Protein AF-V6Z683-F1 (afdb_monomer_lite)

Secondary structure (DSSP, 8-state):
----PPP----PBPHHHHHHHHHHHTTSTT--EEE-GGGBSS-HHHHHHHHHHTT--EEEETTEEEE-

Structure (mmCIF, N/CA/C/O backbone):
data_AF-V6Z683-F1
#
_entry.id   AF-V6Z683-F1
#
loop_
_atom_site.group_PDB
_atom_site.id
_atom_site.type_symbol
_atom_site.label_atom_id
_atom_site.label_alt_id
_atom_site.label_comp_id
_atom_site.label_asym_id
_atom_site.label_entity_id
_atom_site.label_seq_id
_atom_site.pdbx_PDB_ins_code
_atom_site.Cartn_x
_atom_site.Cartn_y
_atom_site.Cartn_z
_atom_site.occupancy
_atom_site.B_iso_or_equiv
_atom_site.auth_seq_id
_atom_site.auth_comp_id
_atom_site.auth_asym_id
_atom_site.auth_atom_id
_atom_site.pdbx_PDB_model_num
ATOM 1 N N . MET A 1 1 ? -12.976 21.544 -34.204 1.00 38.38 1 MET A N 1
ATOM 2 C CA . MET A 1 1 ? -12.647 21.386 -32.771 1.00 38.38 1 MET A CA 1
ATOM 3 C C . MET A 1 1 ? -12.239 19.942 -32.548 1.00 38.38 1 MET A C 1
ATOM 5 O O . MET A 1 1 ? -13.081 19.059 -32.663 1.00 38.38 1 MET A O 1
ATOM 9 N N . SER A 1 2 ? -10.946 19.688 -32.362 1.00 43.75 2 SER A N 1
ATOM 10 C CA . SER A 1 2 ? -10.414 18.336 -32.191 1.00 43.75 2 SER A CA 1
ATOM 11 C C . SER A 1 2 ? -10.971 17.715 -30.909 1.00 43.75 2 SER A C 1
ATOM 13 O O . SER A 1 2 ? -10.639 18.160 -29.814 1.00 43.75 2 SER A O 1
ATOM 15 N N . LYS A 1 3 ? -11.820 16.688 -31.040 1.00 52.25 3 LYS A N 1
ATOM 16 C CA . LYS A 1 3 ? -12.156 15.774 -29.942 1.00 52.25 3 LYS A CA 1
ATOM 17 C C . LYS A 1 3 ? -10.907 14.940 -29.646 1.00 52.25 3 LYS A C 1
ATOM 19 O O . LYS A 1 3 ? -10.728 13.860 -30.204 1.00 52.25 3 LYS A O 1
ATOM 24 N N . LEU A 1 4 ? -10.015 15.476 -28.817 1.00 54.03 4 LEU A N 1
ATOM 25 C CA . LEU A 1 4 ? -8.957 14.708 -28.166 1.00 54.03 4 LEU A CA 1
ATOM 26 C C . LEU A 1 4 ? -9.648 13.701 -27.243 1.00 54.03 4 LEU A C 1
ATOM 28 O O . LEU A 1 4 ? -9.987 14.009 -26.106 1.00 54.03 4 LEU A O 1
ATOM 32 N N . SER A 1 5 ? -9.930 12.513 -27.775 1.00 57.94 5 SER A N 1
ATOM 33 C CA . SER A 1 5 ? -10.291 11.369 -26.944 1.00 57.94 5 SER A CA 1
ATOM 34 C C . SER A 1 5 ? -9.078 11.092 -26.057 1.00 57.94 5 SER A C 1
ATOM 36 O O . SER A 1 5 ? -7.990 10.903 -26.616 1.00 57.94 5 SER A O 1
ATOM 38 N N . PRO A 1 6 ? -9.192 11.113 -24.718 1.00 52.06 6 PRO A N 1
ATOM 39 C CA . PRO A 1 6 ? -8.066 10.728 -23.890 1.00 52.06 6 PRO A CA 1
ATOM 40 C C . PRO A 1 6 ? -7.734 9.279 -24.250 1.00 52.06 6 PRO A C 1
ATOM 42 O O . PRO A 1 6 ? -8.583 8.391 -24.164 1.00 52.06 6 PRO A O 1
ATOM 45 N N . LYS A 1 7 ? -6.506 9.049 -24.732 1.00 53.41 7 LYS A N 1
ATOM 46 C CA . LYS A 1 7 ? -5.942 7.698 -24.800 1.00 53.41 7 LYS A CA 1
ATOM 47 C C . LYS A 1 7 ? -6.123 7.069 -23.414 1.00 53.41 7 LYS A C 1
ATOM 49 O O . LYS A 1 7 ? -5.949 7.790 -22.432 1.00 53.41 7 LYS A O 1
ATOM 54 N N . PRO A 1 8 ? -6.428 5.767 -23.307 1.00 46.44 8 PRO A N 1
ATOM 55 C CA . PRO A 1 8 ? -6.361 5.086 -22.027 1.00 46.44 8 PRO A CA 1
ATOM 56 C C . PRO A 1 8 ? -4.888 5.090 -21.621 1.00 46.44 8 PRO A C 1
ATOM 58 O O . PRO A 1 8 ? -4.103 4.255 -22.064 1.00 46.44 8 PRO A O 1
ATOM 61 N N . THR A 1 9 ? -4.460 6.102 -20.873 1.00 54.94 9 THR A N 1
ATOM 62 C CA . THR A 1 9 ? -3.145 6.091 -20.263 1.00 54.94 9 THR A CA 1
ATOM 63 C C . THR A 1 9 ? -3.202 4.959 -19.254 1.00 54.94 9 THR A C 1
ATOM 65 O O . THR A 1 9 ? -3.886 5.062 -18.239 1.00 54.94 9 THR A O 1
ATOM 68 N N . SER A 1 10 ? -2.515 3.853 -19.559 1.00 57.97 10 SER A N 1
ATOM 69 C CA . SER A 1 10 ? -2.046 2.861 -18.585 1.00 57.97 10 SER A CA 1
ATOM 70 C C . SER A 1 10 ? -1.107 3.553 -17.600 1.00 57.97 10 SER A C 1
ATOM 72 O O . SER A 1 10 ? 0.090 3.283 -17.552 1.00 57.97 10 SER A O 1
ATOM 74 N N . GLN A 1 11 ? -1.637 4.538 -16.887 1.00 66.56 11 GLN A N 1
ATOM 75 C CA . GLN A 1 11 ? -0.924 5.308 -15.905 1.00 66.56 11 GLN A CA 1
ATOM 76 C C . GLN A 1 11 ? -0.858 4.398 -14.701 1.00 66.56 11 GLN A C 1
ATOM 78 O O . GLN A 1 11 ? -1.851 4.147 -14.020 1.00 66.56 11 GLN A O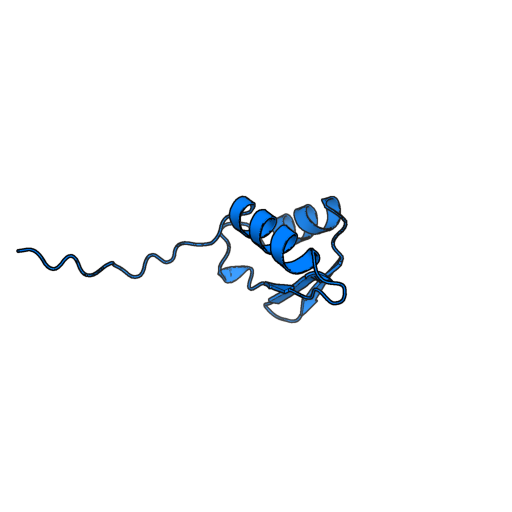 1
ATOM 83 N N . LYS A 1 12 ? 0.305 3.780 -14.556 1.00 76.25 12 LYS A N 1
ATOM 84 C CA . LYS A 1 12 ? 0.592 2.989 -13.387 1.00 76.25 12 LYS A CA 1
ATOM 85 C C . LYS A 1 12 ? 0.736 3.940 -12.204 1.00 76.25 12 LYS A C 1
ATOM 87 O O . LYS A 1 12 ? 1.367 4.990 -12.328 1.00 76.25 12 LYS A O 1
ATOM 92 N N . TYR A 1 13 ? 0.132 3.576 -11.085 1.00 80.06 13 TYR A N 1
ATOM 93 C CA . TYR A 1 13 ? 0.174 4.371 -9.868 1.00 80.06 13 TYR A CA 1
ATOM 94 C C . TYR A 1 13 ? 1.590 4.386 -9.288 1.00 80.06 13 TYR A C 1
ATOM 96 O O . TYR A 1 13 ? 2.335 3.399 -9.362 1.00 80.06 13 TYR A O 1
ATOM 104 N N . THR A 1 14 ? 1.964 5.518 -8.701 1.00 83.44 14 THR A N 1
ATOM 105 C CA . THR A 1 14 ? 3.271 5.687 -8.047 1.00 83.44 14 THR A CA 1
ATOM 106 C C . THR A 1 14 ? 3.214 5.327 -6.558 1.00 83.44 14 THR A C 1
ATOM 108 O O . THR A 1 14 ? 2.137 5.260 -5.964 1.00 83.44 14 THR A O 1
ATOM 111 N N . LEU A 1 15 ? 4.379 5.141 -5.916 1.00 80.00 15 LEU A N 1
ATOM 112 C CA . LEU A 1 15 ? 4.444 4.929 -4.459 1.00 80.00 15 LEU A CA 1
ATOM 113 C C . LEU A 1 15 ? 3.802 6.084 -3.685 1.00 80.00 15 LEU A C 1
ATOM 115 O O . LEU A 1 15 ? 3.182 5.863 -2.656 1.00 80.00 15 LEU A O 1
ATOM 119 N N . ALA A 1 16 ? 3.974 7.316 -4.167 1.00 80.75 16 ALA A N 1
ATOM 120 C CA . ALA A 1 16 ? 3.474 8.506 -3.491 1.00 80.75 16 ALA 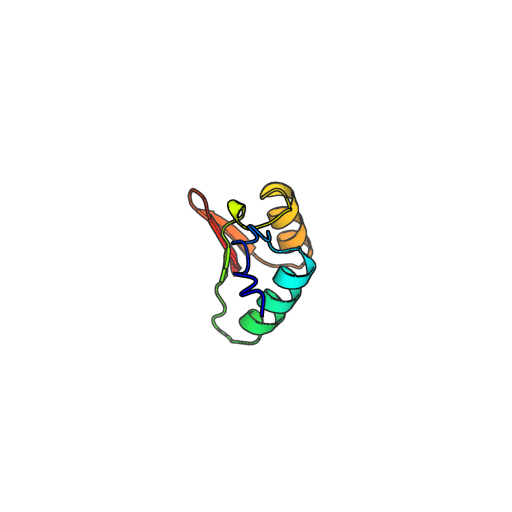A CA 1
ATOM 121 C C . ALA A 1 16 ? 1.940 8.539 -3.469 1.00 80.75 16 ALA A C 1
ATOM 123 O O . ALA A 1 16 ? 1.340 8.913 -2.461 1.00 80.75 16 ALA A O 1
ATOM 124 N N . GLU A 1 17 ? 1.301 8.120 -4.563 1.00 83.50 17 GLU A N 1
ATOM 125 C CA . GLU A 1 17 ? -0.155 7.970 -4.614 1.00 83.50 17 GLU A CA 1
ATOM 126 C C . GLU A 1 17 ? -0.627 6.851 -3.694 1.00 83.50 17 GLU A C 1
ATOM 128 O O . GLU A 1 17 ? -1.622 7.016 -2.988 1.00 83.50 17 GLU A O 1
ATOM 133 N N . LEU A 1 18 ? 0.118 5.744 -3.654 1.00 82.44 18 LEU A N 1
ATOM 134 C CA . LEU A 1 18 ? -0.178 4.658 -2.738 1.00 82.44 18 LEU A CA 1
ATOM 135 C C . LEU A 1 18 ? -0.093 5.102 -1.274 1.00 82.44 18 LEU A C 1
ATOM 137 O O . LEU A 1 18 ? -0.992 4.807 -0.495 1.00 82.44 18 LEU A O 1
ATOM 141 N N . ASP A 1 19 ? 0.968 5.812 -0.903 1.00 82.69 19 ASP A N 1
ATOM 142 C CA . ASP A 1 19 ? 1.184 6.278 0.465 1.00 82.69 19 ASP A CA 1
ATOM 143 C C . ASP A 1 19 ? 0.055 7.219 0.912 1.00 82.69 19 ASP A C 1
ATOM 145 O O . ASP A 1 19 ? -0.569 6.991 1.947 1.00 82.69 19 ASP A O 1
ATOM 149 N N . ASN A 1 20 ? -0.316 8.192 0.071 1.00 84.44 20 ASN A N 1
ATOM 150 C CA . ASN A 1 20 ? -1.459 9.074 0.332 1.00 84.44 20 ASN A CA 1
ATOM 151 C C . ASN A 1 20 ? -2.781 8.302 0.471 1.00 84.44 20 ASN A C 1
ATOM 153 O O . ASN A 1 20 ? -3.608 8.614 1.337 1.00 84.44 20 ASN A O 1
ATOM 157 N N . TYR A 1 21 ? -2.991 7.293 -0.376 1.00 83.75 21 TYR A N 1
ATOM 158 C CA . TYR A 1 21 ? -4.173 6.443 -0.314 1.00 83.75 21 TYR A CA 1
ATOM 159 C C . TYR A 1 21 ? -4.224 5.647 0.995 1.00 83.75 21 TYR A C 1
ATOM 161 O O . TYR A 1 21 ? -5.240 5.669 1.692 1.00 83.75 21 TYR A O 1
ATOM 169 N N . LEU A 1 22 ? -3.118 5.011 1.386 1.00 83.06 22 LEU A N 1
ATOM 170 C CA . LEU A 1 22 ? -3.029 4.243 2.627 1.00 83.06 22 LEU A CA 1
ATOM 171 C C . LEU A 1 22 ? -3.214 5.129 3.851 1.00 83.06 22 LEU A C 1
ATOM 173 O O . LEU A 1 22 ? -4.038 4.801 4.697 1.00 83.06 22 LEU A O 1
ATOM 177 N N . GLN A 1 23 ? -2.559 6.289 3.908 1.00 83.06 23 GLN A N 1
ATOM 178 C CA . GLN A 1 23 ? -2.764 7.259 4.985 1.00 83.06 23 GLN A CA 1
ATOM 179 C C . GLN A 1 23 ? -4.223 7.720 5.102 1.00 83.06 23 GLN A C 1
ATOM 181 O O . GLN A 1 23 ? -4.665 8.109 6.182 1.00 83.06 23 GLN A O 1
ATOM 186 N N . THR A 1 24 ? -4.982 7.711 4.005 1.00 82.19 24 THR A N 1
ATOM 187 C CA . THR A 1 24 ? -6.404 8.067 4.021 1.00 82.19 24 THR A CA 1
ATOM 188 C C . THR A 1 24 ? -7.265 6.911 4.525 1.00 82.19 24 THR A C 1
ATOM 190 O O . THR A 1 24 ? -8.149 7.135 5.350 1.00 82.19 24 THR A O 1
ATOM 193 N N . ILE A 1 25 ? -6.999 5.682 4.074 1.00 82.19 25 ILE A N 1
ATOM 194 C CA . ILE A 1 25 ? -7.772 4.492 4.460 1.00 82.19 25 ILE A CA 1
ATOM 195 C C . ILE A 1 25 ? -7.484 4.090 5.914 1.00 82.19 25 ILE A C 1
ATOM 197 O O . ILE A 1 25 ? -8.418 3.903 6.692 1.00 82.19 25 ILE A O 1
ATOM 201 N N . PHE A 1 26 ? -6.211 4.054 6.315 1.00 79.75 26 PHE A N 1
ATOM 202 C CA . PHE A 1 26 ? -5.750 3.684 7.661 1.00 79.75 26 PHE A CA 1
ATOM 203 C C . PHE A 1 26 ? -6.061 4.707 8.762 1.00 79.75 26 PHE A C 1
ATOM 205 O O . PHE A 1 26 ? -5.693 4.506 9.915 1.00 79.75 26 PHE A O 1
ATOM 212 N N . LYS A 1 27 ? -6.811 5.771 8.453 1.00 76.94 27 LYS A N 1
ATOM 213 C CA . LYS A 1 27 ? -7.437 6.628 9.474 1.00 76.94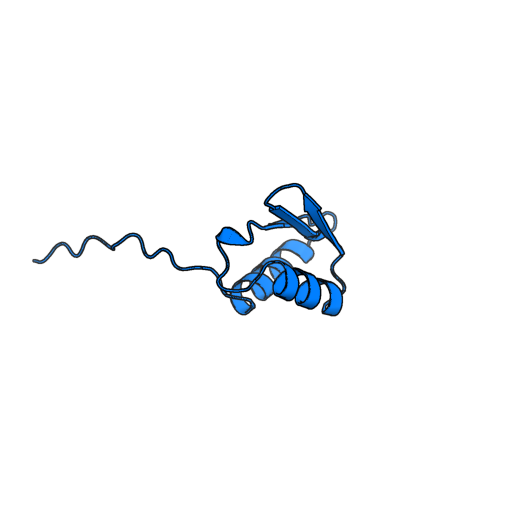 27 LYS A CA 1
ATOM 214 C C . LYS A 1 27 ? -8.637 5.966 10.161 1.00 76.94 27 LYS A C 1
ATOM 216 O O . LYS A 1 27 ? -9.050 6.439 11.218 1.00 76.94 27 LYS A O 1
ATOM 221 N N . GLY A 1 28 ? -9.215 4.914 9.575 1.00 71.88 28 GLY A N 1
ATOM 222 C CA . GLY A 1 28 ? -10.329 4.161 10.159 1.00 71.88 28 GLY A CA 1
ATOM 223 C C . GLY A 1 28 ? -9.876 2.950 10.996 1.00 71.88 28 GLY A C 1
ATOM 224 O O . GLY A 1 28 ? -8.837 2.367 10.698 1.00 71.88 28 GLY A O 1
ATOM 225 N N . PRO A 1 29 ? -10.661 2.517 12.005 1.00 64.06 29 PRO A N 1
ATOM 226 C CA . PRO A 1 29 ? -10.294 1.419 12.912 1.00 64.06 29 PRO A CA 1
ATOM 227 C C . PRO A 1 29 ? -10.305 0.005 12.293 1.00 64.06 29 PRO A C 1
ATOM 229 O O . PRO A 1 29 ? -9.891 -0.934 12.960 1.00 64.06 29 PRO A O 1
ATOM 232 N N . ASP A 1 30 ? -10.740 -0.164 11.041 1.00 70.06 30 ASP A N 1
ATOM 233 C CA . ASP A 1 30 ? -10.804 -1.466 10.344 1.00 70.06 30 ASP A CA 1
ATOM 234 C C . ASP A 1 30 ? -10.348 -1.328 8.880 1.00 70.06 30 ASP A C 1
ATOM 236 O O . ASP A 1 30 ? -10.967 -1.784 7.917 1.00 70.06 30 ASP A O 1
ATOM 240 N N . ALA A 1 31 ? -9.271 -0.573 8.700 1.00 73.56 31 ALA A N 1
ATOM 241 C CA . ALA A 1 31 ? -8.713 -0.281 7.397 1.00 73.56 31 ALA A CA 1
ATOM 242 C C . ALA A 1 31 ? -8.027 -1.514 6.803 1.00 73.56 31 ALA A C 1
ATOM 244 O O . ALA A 1 31 ? -7.031 -2.012 7.324 1.00 73.56 31 ALA A O 1
ATOM 245 N N . ARG A 1 32 ? -8.557 -1.996 5.680 1.00 82.50 32 ARG A N 1
ATOM 246 C CA . ARG A 1 32 ? -7.926 -3.023 4.853 1.00 82.50 32 ARG A CA 1
ATOM 247 C C . ARG A 1 32 ? -7.854 -2.534 3.427 1.00 82.50 32 ARG A C 1
ATOM 249 O O . ARG A 1 32 ? -8.839 -2.031 2.886 1.00 82.50 32 ARG A O 1
ATOM 256 N N . VAL A 1 33 ? -6.689 -2.697 2.819 1.00 84.25 33 VAL A N 1
ATOM 257 C CA . VAL A 1 33 ? -6.452 -2.264 1.445 1.00 84.25 33 VAL A CA 1
ATOM 258 C C . VAL A 1 33 ? -5.944 -3.426 0.624 1.00 84.25 33 VAL A C 1
ATOM 260 O O . VAL A 1 33 ? -4.944 -4.042 0.960 1.00 84.25 33 VAL A O 1
ATOM 263 N N . THR A 1 34 ? -6.606 -3.693 -0.493 1.00 86.38 34 THR A N 1
ATOM 264 C CA . THR A 1 34 ? -6.122 -4.643 -1.489 1.00 86.38 34 THR A CA 1
ATOM 265 C C . THR A 1 34 ? -5.529 -3.863 -2.653 1.00 86.38 34 THR A C 1
ATOM 267 O O . THR A 1 34 ? -6.206 -3.053 -3.285 1.00 86.38 34 THR A O 1
ATOM 270 N N . LEU A 1 35 ? -4.253 -4.093 -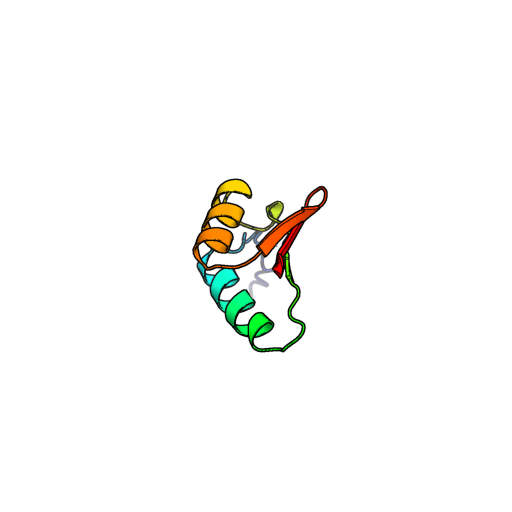2.932 1.00 82.25 35 LEU A N 1
ATOM 271 C CA . LEU A 1 35 ? -3.523 -3.494 -4.034 1.00 82.25 35 LEU A CA 1
ATOM 272 C C . LEU A 1 35 ? -3.273 -4.518 -5.124 1.00 82.25 35 LEU A C 1
ATOM 274 O O . LEU A 1 35 ? -2.888 -5.654 -4.859 1.00 82.25 35 LEU A O 1
ATOM 278 N N . ASP A 1 36 ? -3.415 -4.074 -6.362 1.00 86.62 36 ASP A N 1
ATOM 279 C CA . ASP A 1 36 ? -2.959 -4.822 -7.523 1.00 86.62 36 ASP A CA 1
ATOM 280 C C . ASP A 1 36 ? -1.580 -4.294 -7.937 1.00 86.62 36 ASP A C 1
ATOM 282 O O . ASP A 1 36 ? -1.521 -3.222 -8.545 1.00 86.62 36 ASP A O 1
ATOM 286 N N . PRO A 1 37 ? -0.472 -4.989 -7.620 1.00 81.56 37 PRO A N 1
ATOM 287 C CA . PRO A 1 37 ? 0.872 -4.546 -7.978 1.00 81.56 37 PRO A CA 1
ATOM 288 C C . PRO A 1 37 ? 1.067 -4.368 -9.489 1.00 81.56 37 PRO A C 1
ATOM 290 O O . PRO A 1 37 ? 1.900 -3.564 -9.892 1.00 81.56 37 PRO A O 1
ATOM 293 N N . SER A 1 38 ? 0.274 -5.033 -10.337 1.00 83.06 38 SER A N 1
ATOM 294 C CA . SER A 1 38 ? 0.336 -4.873 -11.801 1.00 83.06 38 SER A CA 1
ATOM 295 C C . SER A 1 38 ? -0.076 -3.470 -12.254 1.00 83.06 38 SER A C 1
ATOM 297 O O . SER A 1 38 ? 0.298 -3.029 -13.344 1.00 83.06 38 SER A O 1
ATOM 299 N N . LYS A 1 39 ? -0.856 -2.763 -11.424 1.00 82.38 39 LYS A N 1
ATOM 300 C CA . LYS A 1 39 ? -1.271 -1.376 -11.660 1.00 82.38 39 LYS A CA 1
ATOM 301 C C . LYS A 1 39 ? -0.264 -0.349 -11.151 1.00 82.38 39 LYS A C 1
ATOM 303 O O . LYS A 1 39 ? -0.492 0.836 -11.365 1.00 82.38 39 LYS A O 1
ATOM 308 N N . TYR A 1 40 ? 0.814 -0.769 -10.494 1.00 83.25 40 TYR A N 1
ATOM 309 C CA . TYR A 1 40 ? 1.862 0.121 -10.001 1.00 83.25 40 TYR A CA 1
ATOM 310 C C . TYR A 1 40 ? 3.092 0.052 -10.898 1.00 83.25 40 TYR A C 1
ATOM 312 O O . TYR A 1 40 ? 3.363 -0.956 -11.552 1.00 83.25 40 TYR A O 1
ATOM 320 N N . ASP A 1 41 ? 3.836 1.155 -10.954 1.00 83.69 41 ASP A N 1
ATOM 321 C CA . ASP A 1 41 ? 5.091 1.211 -11.719 1.00 83.69 41 ASP A CA 1
ATOM 322 C C . ASP A 1 41 ? 6.265 0.581 -10.962 1.00 83.69 41 ASP A C 1
ATOM 324 O O . ASP A 1 41 ? 7.357 0.408 -11.488 1.00 83.69 41 ASP A O 1
ATOM 328 N N . ILE A 1 42 ? 6.013 0.198 -9.715 1.00 82.00 42 ILE A N 1
ATOM 329 C CA . ILE A 1 42 ? 6.990 -0.341 -8.786 1.00 82.00 42 ILE A CA 1
ATOM 330 C C . ILE A 1 42 ? 6.765 -1.836 -8.656 1.00 82.00 42 ILE A C 1
ATOM 332 O O . ILE A 1 42 ? 5.628 -2.305 -8.586 1.00 82.00 42 ILE A O 1
ATOM 336 N N . GLU A 1 43 ? 7.861 -2.586 -8.582 1.00 84.88 43 GLU A N 1
ATOM 337 C CA . GLU A 1 43 ? 7.784 -4.023 -8.388 1.00 84.88 43 GLU A CA 1
ATOM 338 C C . GLU A 1 43 ? 7.048 -4.388 -7.089 1.00 84.88 43 GLU A C 1
ATOM 340 O O . GLU A 1 43 ? 7.263 -3.753 -6.049 1.00 84.88 43 GLU A O 1
ATOM 345 N N . PRO A 1 44 ? 6.242 -5.466 -7.098 1.00 82.44 44 PRO A N 1
ATOM 346 C CA . PRO A 1 44 ? 5.519 -5.929 -5.916 1.00 82.44 44 PRO A CA 1
ATOM 347 C C . PRO A 1 44 ? 6.433 -6.156 -4.712 1.00 82.44 44 PRO A C 1
ATOM 349 O O . PRO A 1 44 ? 6.027 -5.877 -3.590 1.00 82.44 44 PRO A O 1
ATOM 352 N N . ASN A 1 45 ? 7.665 -6.631 -4.929 1.00 84.62 45 ASN A N 1
ATOM 353 C CA . ASN A 1 45 ? 8.633 -6.836 -3.852 1.00 84.62 45 ASN A CA 1
ATOM 354 C C . ASN A 1 45 ? 9.044 -5.513 -3.200 1.00 84.62 45 ASN A C 1
ATOM 356 O O . ASN A 1 45 ? 8.969 -5.392 -1.982 1.00 84.62 45 ASN A O 1
ATOM 360 N N . THR A 1 46 ? 9.414 -4.506 -3.996 1.00 87.00 46 THR A N 1
ATOM 361 C CA . THR A 1 46 ? 9.769 -3.173 -3.489 1.00 87.00 46 THR A CA 1
ATOM 362 C C . THR A 1 46 ? 8.593 -2.518 -2.780 1.00 87.00 46 THR A C 1
ATOM 364 O O . THR A 1 46 ? 8.769 -1.910 -1.728 1.00 87.00 46 THR A O 1
ATOM 367 N N . LEU A 1 47 ? 7.389 -2.668 -3.331 1.00 83.81 47 LEU A N 1
ATOM 368 C CA . LEU A 1 47 ? 6.163 -2.133 -2.754 1.00 83.81 47 LEU A CA 1
ATOM 369 C C . LEU A 1 47 ? 5.873 -2.797 -1.398 1.00 83.81 47 LEU A C 1
ATOM 371 O O . LEU A 1 47 ? 5.652 -2.106 -0.410 1.00 83.81 47 LEU A O 1
ATOM 375 N N . CYS A 1 48 ? 6.005 -4.121 -1.315 1.00 84.81 48 CYS A N 1
ATOM 376 C CA . CYS A 1 48 ? 5.895 -4.881 -0.070 1.00 84.81 48 CYS A CA 1
ATOM 377 C C . CYS A 1 48 ? 6.945 -4.444 0.969 1.00 84.81 48 CYS A C 1
ATOM 379 O O . CYS A 1 48 ? 6.596 -4.196 2.122 1.00 84.81 48 CYS A O 1
ATOM 381 N N . SER A 1 49 ? 8.208 -4.264 0.562 1.00 87.94 49 SER A N 1
ATOM 382 C CA . SER A 1 49 ? 9.268 -3.751 1.440 1.00 87.94 49 SER A CA 1
ATOM 383 C C . SER A 1 49 ? 8.953 -2.353 1.962 1.00 87.94 49 SER A C 1
ATOM 385 O O . SER A 1 49 ? 9.037 -2.139 3.163 1.00 87.94 49 SER A O 1
ATOM 387 N N . LYS A 1 50 ? 8.530 -1.422 1.098 1.00 85.62 50 LYS A N 1
ATOM 388 C CA . LYS A 1 50 ? 8.201 -0.040 1.490 1.00 85.62 50 LYS A CA 1
ATOM 389 C C . LYS A 1 50 ? 7.061 0.020 2.498 1.00 85.62 50 LYS A C 1
ATOM 391 O O . LYS A 1 50 ? 7.129 0.759 3.473 1.00 85.62 50 LYS A O 1
ATOM 396 N N . LEU A 1 51 ? 6.030 -0.782 2.274 1.00 84.75 51 LEU A N 1
ATOM 397 C CA . LEU A 1 51 ? 4.894 -0.890 3.180 1.00 84.75 51 LEU A CA 1
ATOM 398 C C . LEU A 1 51 ? 5.280 -1.530 4.512 1.00 84.75 51 LEU A C 1
ATOM 400 O O . LEU A 1 51 ? 4.868 -1.045 5.562 1.00 84.75 51 LEU A O 1
ATOM 404 N N . SER A 1 52 ? 6.111 -2.572 4.475 1.00 85.88 52 SER A N 1
ATOM 405 C CA . SER A 1 52 ? 6.643 -3.199 5.682 1.00 85.88 52 SER A CA 1
ATOM 406 C C . SER A 1 52 ? 7.556 -2.249 6.466 1.00 85.88 52 SER A C 1
ATOM 408 O O . SER A 1 52 ? 7.499 -2.251 7.691 1.00 85.88 52 SER A O 1
ATOM 410 N N . GLU A 1 53 ? 8.368 -1.424 5.790 1.00 87.06 53 GLU A N 1
ATOM 411 C CA . GLU A 1 53 ? 9.177 -0.360 6.409 1.00 87.06 53 GLU A CA 1
ATOM 412 C C . GLU A 1 53 ? 8.293 0.702 7.076 1.00 87.06 53 GLU A C 1
ATOM 414 O O . GLU A 1 53 ? 8.624 1.194 8.152 1.00 87.06 53 GLU A O 1
ATOM 419 N N . ALA A 1 54 ? 7.149 1.027 6.469 1.00 82.44 54 ALA A N 1
ATOM 420 C CA . ALA A 1 54 ? 6.163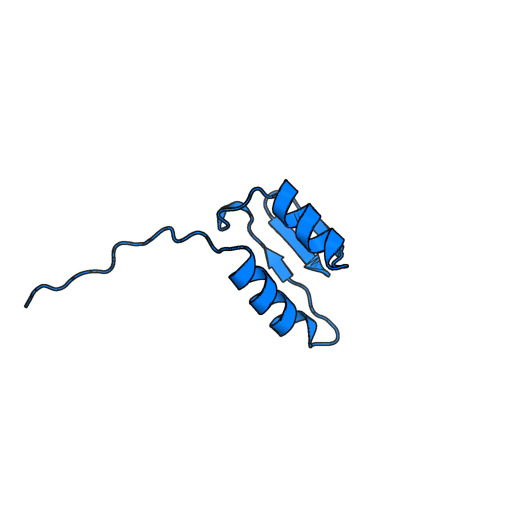 1.944 7.035 1.00 82.44 54 ALA A CA 1
ATOM 421 C C . ALA A 1 54 ? 5.334 1.331 8.185 1.00 82.44 54 ALA A C 1
ATOM 423 O O . ALA A 1 54 ? 4.537 2.031 8.805 1.00 82.44 54 ALA A O 1
ATOM 424 N N . GLY A 1 55 ? 5.529 0.044 8.498 1.00 83.06 55 GLY A N 1
ATOM 425 C CA . GLY A 1 55 ? 4.847 -0.654 9.590 1.00 83.06 55 GLY A CA 1
ATOM 426 C C . GLY A 1 55 ? 3.511 -1.291 9.207 1.00 83.06 55 GLY A C 1
ATOM 427 O O . GLY A 1 55 ? 2.813 -1.798 10.085 1.00 83.06 55 GLY A O 1
ATOM 428 N N . TYR A 1 56 ? 3.158 -1.308 7.921 1.00 85.88 56 TYR A N 1
ATOM 429 C CA . TYR A 1 56 ? 1.961 -1.992 7.445 1.00 85.88 56 TYR A CA 1
ATOM 430 C C . TYR A 1 56 ? 2.195 -3.496 7.292 1.00 85.88 56 TYR A C 1
ATOM 432 O O . TYR A 1 56 ? 3.251 -3.948 6.836 1.00 85.88 56 TYR A O 1
ATOM 440 N N . SER A 1 57 ? 1.178 -4.296 7.606 1.00 85.69 57 SER A N 1
ATOM 441 C CA . SER A 1 57 ? 1.227 -5.741 7.395 1.00 85.69 57 SER A CA 1
ATOM 442 C C . SER A 1 57 ? 0.756 -6.083 5.987 1.00 85.69 57 SER A C 1
ATOM 444 O O . SER A 1 57 ? -0.443 -6.175 5.729 1.00 85.69 57 SER A O 1
ATOM 446 N N . VAL A 1 58 ? 1.704 -6.321 5.082 1.00 87.38 58 VAL A N 1
ATOM 447 C CA . VAL A 1 58 ? 1.402 -6.747 3.710 1.00 87.38 58 VAL A CA 1
ATOM 448 C C . VAL A 1 58 ? 1.331 -8.267 3.617 1.00 87.38 58 VAL A C 1
ATOM 450 O O . VAL A 1 58 ? 2.251 -8.983 4.010 1.00 87.38 58 VAL A O 1
ATOM 453 N N . LYS A 1 59 ? 0.251 -8.774 3.038 1.00 87.69 59 LYS A N 1
ATOM 454 C CA . LYS A 1 59 ? 0.015 -10.181 2.746 1.00 87.69 59 LYS A CA 1
ATOM 455 C C . LYS A 1 59 ? -0.217 -10.344 1.251 1.00 87.69 59 LYS A C 1
ATOM 457 O O . LYS A 1 59 ? -1.184 -9.832 0.701 1.00 87.69 59 LYS A O 1
ATOM 462 N N . LYS A 1 60 ? 0.653 -11.095 0.583 1.00 83.69 60 LYS A N 1
ATOM 463 C CA . LYS A 1 60 ? 0.450 -11.453 -0.821 1.00 83.69 60 LYS A CA 1
ATOM 464 C C . LYS A 1 60 ? -0.608 -12.554 -0.925 1.00 83.69 60 LYS A C 1
ATOM 466 O O . LYS A 1 60 ? -0.461 -13.601 -0.295 1.00 83.69 60 LYS A O 1
ATOM 471 N N . VAL A 1 61 ? -1.656 -12.313 -1.706 1.00 84.88 61 VAL A N 1
ATOM 472 C CA . VAL A 1 61 ? -2.735 -13.268 -1.986 1.00 84.88 61 VAL A CA 1
ATOM 473 C C . VAL A 1 61 ? -2.862 -13.380 -3.502 1.00 84.88 61 VAL A C 1
ATOM 475 O O . VAL A 1 61 ? -3.317 -12.444 -4.157 1.00 84.88 61 VAL A O 1
ATOM 478 N N . ASP A 1 62 ? -2.398 -14.500 -4.061 1.00 83.44 62 ASP A N 1
ATOM 479 C CA . ASP A 1 62 ? -2.280 -14.730 -5.507 1.00 83.44 62 ASP A CA 1
ATOM 480 C C . ASP A 1 62 ? -1.544 -13.581 -6.229 1.00 83.44 62 ASP A C 1
ATOM 482 O O . ASP A 1 62 ? -0.320 -13.442 -6.117 1.00 83.44 62 ASP A O 1
ATOM 486 N N . ASN A 1 63 ? -2.304 -12.742 -6.938 1.00 83.81 63 ASN A N 1
ATOM 487 C CA . ASN A 1 63 ? -1.834 -11.619 -7.747 1.00 83.81 63 ASN A CA 1
ATOM 488 C C . ASN A 1 63 ? -2.010 -10.258 -7.061 1.00 83.81 63 ASN A C 1
ATOM 490 O O . ASN A 1 63 ? -1.659 -9.240 -7.650 1.00 83.81 63 ASN A O 1
ATOM 494 N N . TYR A 1 64 ? -2.523 -10.228 -5.831 1.00 85.69 64 TYR A N 1
ATOM 495 C CA . TYR A 1 64 ? -2.810 -9.010 -5.081 1.00 85.69 64 TYR A CA 1
ATOM 496 C C . TYR A 1 64 ? -1.982 -8.926 -3.794 1.00 85.69 64 TYR A C 1
ATOM 498 O O . TYR A 1 64 ? -1.487 -9.926 -3.266 1.00 85.69 64 TYR A O 1
ATOM 506 N N . LEU A 1 65 ? -1.834 -7.710 -3.279 1.00 86.19 65 LEU A N 1
ATOM 507 C CA . LEU A 1 65 ? -1.211 -7.404 -1.997 1.00 86.19 65 LEU A CA 1
ATOM 508 C C . LEU A 1 65 ? -2.283 -6.838 -1.069 1.00 86.19 65 LEU A C 1
ATOM 510 O O . LEU A 1 65 ? -2.801 -5.752 -1.295 1.00 86.19 65 LEU A O 1
ATOM 514 N N . GLU A 1 66 ? -2.635 -7.583 -0.036 1.00 87.44 66 GLU A N 1
ATOM 515 C CA . GLU A 1 66 ? -3.547 -7.142 1.012 1.00 87.44 66 GLU A CA 1
ATOM 516 C C . GLU A 1 66 ? -2.753 -6.474 2.135 1.00 87.44 66 GLU A C 1
ATOM 518 O O . GLU A 1 66 ? -1.721 -6.984 2.551 1.00 87.44 66 GLU A O 1
ATOM 523 N N . ILE A 1 67 ? -3.214 -5.332 2.622 1.00 87.19 67 ILE A N 1
ATOM 524 C CA . ILE A 1 67 ? -2.543 -4.517 3.630 1.00 87.19 67 ILE A CA 1
ATOM 525 C C . ILE A 1 67 ? -3.505 -4.316 4.788 1.00 87.19 67 ILE A C 1
ATOM 527 O O . ILE A 1 67 ? -4.670 -3.964 4.569 1.00 87.19 67 ILE A O 1
ATOM 531 N N . LYS A 1 68 ? -3.001 -4.529 6.001 1.00 82.31 68 LYS A N 1
ATOM 532 C CA . LYS A 1 68 ? -3.698 -4.344 7.275 1.00 82.31 68 LYS A CA 1
ATOM 533 C C . LYS A 1 68 ? -2.789 -3.686 8.313 1.00 82.31 68 LYS A C 1
ATOM 535 O O . LYS A 1 68 ? -1.554 -3.666 8.089 1.00 82.31 68 LYS A O 1
#

Organism: NCBI:txid1154860

pLDDT: mean 77.87, std 12.19, range [38.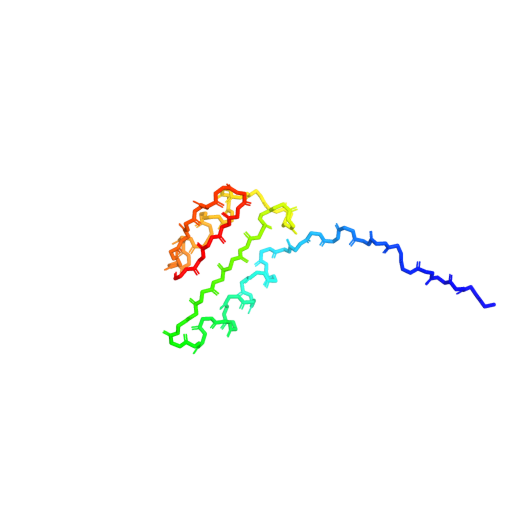38, 87.94]

Sequence (68 aa):
MSKLSPKPTSQKYTLAELDNYLQTIFKGPDARVTLDPSKYDIEPNTLCSKLSEAGYSVKKVDNYLEIK

Radius of gyration: 14.54 Å; chains: 1; bounding box: 22×36×46 Å

Foldseek 3Di:
DDPPPPDPPLQQDELVNVVVVQVVQVVDPDRKDKAQQVSHPDHPVVSCVVCVVVVWDWDDDPRIIMTD